Protein AF-I9NGK9-F1 (afdb_monomer_lite)

InterPro domains:
  IPR054276 Domain of unknown function DUF7007 [PF22653] (30-140)

Foldseek 3Di:
DVVVVVVVVVVVVQQVVVVVVQQWDWDDWQDQDPVGTFPTWTDLDPFWIWGDDPVFTFIAGDPVLLVLQDPLLGDPRRTATDPANNLSVCVSCVVSHGPVVVVVSLLSCCAPPVVSSCVVVVHHDDCVRYVVNVVVVLQVQQQPWDFQDWDQDPVDPPDIDTDTDRSNDDDDDD

Structure (mmCIF, N/CA/C/O backbone):
data_AF-I9NGK9-F1
#
_entry.id   AF-I9NGK9-F1
#
loop_
_atom_site.group_PDB
_atom_site.id
_atom_site.type_symbol
_atom_site.label_atom_id
_atom_site.label_alt_id
_atom_site.label_comp_id
_atom_site.label_asym_id
_atom_site.label_entity_id
_atom_site.label_seq_id
_atom_site.pdbx_PDB_ins_code
_atom_site.Cartn_x
_atom_site.Cartn_y
_atom_site.Cartn_z
_atom_site.occupancy
_atom_site.B_iso_or_equiv
_atom_site.auth_seq_id
_atom_site.auth_comp_id
_atom_site.auth_asym_id
_atom_site.auth_atom_id
_atom_site.pdbx_PDB_model_num
ATOM 1 N N . MET A 1 1 ? 3.950 21.072 -19.470 1.00 57.59 1 MET A N 1
ATOM 2 C CA . MET A 1 1 ? 4.282 21.305 -18.045 1.00 57.59 1 MET A CA 1
ATOM 3 C C . MET A 1 1 ? 3.122 21.949 -17.288 1.00 57.59 1 MET A C 1
ATOM 5 O O . MET A 1 1 ? 2.681 21.341 -16.330 1.00 57.59 1 MET A O 1
ATOM 9 N N . ALA A 1 2 ? 2.548 23.072 -17.748 1.00 61.00 2 ALA A N 1
ATOM 10 C CA . ALA A 1 2 ? 1.407 23.720 -17.073 1.0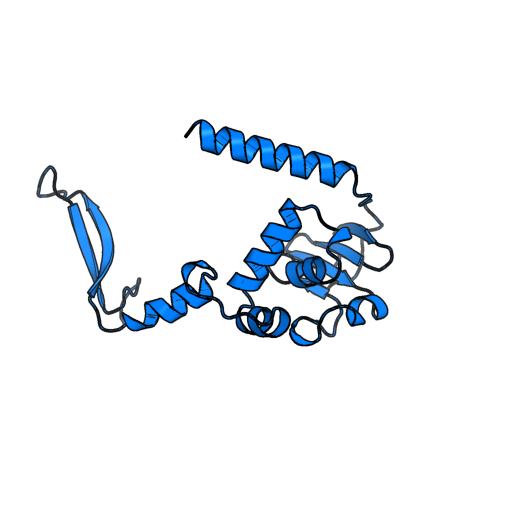0 61.00 2 ALA A CA 1
ATOM 11 C C . ALA A 1 2 ? 0.174 22.808 -16.862 1.00 61.00 2 ALA A C 1
ATOM 13 O O . ALA A 1 2 ? -0.353 22.756 -15.762 1.00 61.00 2 ALA A O 1
ATOM 14 N N . LYS A 1 3 ? -0.221 22.022 -17.876 1.00 62.47 3 LYS A N 1
ATOM 15 C CA . LYS A 1 3 ? -1.362 21.088 -17.786 1.00 62.47 3 LYS A CA 1
ATOM 16 C C . LYS A 1 3 ? -1.179 19.983 -16.729 1.00 62.47 3 LYS A C 1
ATOM 18 O O . LYS A 1 3 ? -2.096 19.693 -15.985 1.00 62.47 3 LYS A O 1
ATOM 23 N N . ILE A 1 4 ? 0.033 19.430 -16.616 1.00 64.06 4 ILE A N 1
ATOM 24 C CA . ILE A 1 4 ? 0.358 18.377 -15.632 1.00 64.06 4 ILE A CA 1
ATOM 25 C C . ILE A 1 4 ? 0.318 18.936 -14.202 1.00 64.06 4 ILE A C 1
ATOM 27 O O . ILE A 1 4 ? -0.142 18.265 -13.285 1.00 64.06 4 ILE A O 1
ATOM 31 N N . GLN A 1 5 ? 0.785 20.174 -14.009 1.00 63.22 5 GLN A N 1
ATOM 32 C CA . GLN A 1 5 ? 0.751 20.830 -12.703 1.00 63.22 5 GLN A CA 1
ATOM 33 C C . GLN A 1 5 ? -0.688 21.115 -12.240 1.00 63.22 5 GLN A C 1
ATOM 35 O O . GLN A 1 5 ? -0.984 20.973 -11.055 1.00 63.22 5 GLN A O 1
ATOM 40 N N . ASP A 1 6 ? -1.564 21.490 -13.174 1.00 73.38 6 ASP A N 1
ATOM 41 C CA . ASP A 1 6 ? -2.985 21.760 -12.927 1.00 73.38 6 ASP A CA 1
ATOM 42 C C . ASP A 1 6 ? -3.759 20.474 -12.572 1.00 73.38 6 ASP A C 1
ATOM 44 O O . ASP A 1 6 ? -4.554 20.451 -11.628 1.00 73.38 6 ASP A O 1
ATOM 48 N N . ASP A 1 7 ? -3.430 19.361 -13.238 1.00 81.38 7 ASP A N 1
ATOM 49 C CA . ASP A 1 7 ? -3.998 18.038 -12.953 1.00 81.38 7 ASP A CA 1
ATOM 50 C C . ASP A 1 7 ? -3.604 17.533 -11.546 1.00 81.38 7 ASP A C 1
ATOM 52 O O . ASP A 1 7 ? -4.458 17.065 -10.789 1.00 81.38 7 ASP A O 1
ATOM 56 N N . ILE A 1 8 ? -2.332 17.686 -11.144 1.00 85.25 8 ILE A N 1
ATOM 57 C CA . ILE A 1 8 ? -1.850 17.305 -9.799 1.00 85.25 8 ILE A CA 1
ATOM 58 C C . ILE A 1 8 ? -2.504 18.167 -8.715 1.00 85.25 8 ILE A C 1
ATOM 60 O O . ILE A 1 8 ? -2.912 17.656 -7.670 1.00 85.25 8 ILE A O 1
ATOM 64 N N . ALA A 1 9 ? -2.605 19.479 -8.943 1.00 88.25 9 ALA A N 1
ATOM 65 C CA . ALA A 1 9 ? -3.240 20.390 -7.996 1.00 88.25 9 ALA A CA 1
ATOM 66 C C . ALA A 1 9 ? -4.722 20.041 -7.794 1.00 88.25 9 ALA A C 1
ATOM 68 O O . ALA A 1 9 ? -5.198 20.007 -6.657 1.00 88.25 9 ALA A O 1
ATOM 69 N N . THR A 1 10 ? -5.423 19.710 -8.881 1.00 92.25 10 THR A N 1
ATOM 70 C CA . THR A 1 10 ? -6.826 19.282 -8.850 1.00 92.25 10 THR A CA 1
ATOM 71 C C . THR A 1 10 ? -6.997 17.965 -8.094 1.00 92.25 10 THR A C 1
ATOM 73 O O . THR A 1 10 ? -7.866 17.860 -7.227 1.00 92.25 10 THR A O 1
ATOM 76 N N . GLU A 1 11 ? -6.146 16.970 -8.355 1.00 91.50 11 GLU A N 1
ATOM 77 C CA . GLU A 1 11 ? -6.186 15.684 -7.653 1.00 91.50 11 GLU A CA 1
ATOM 78 C C . GLU A 1 11 ? -5.906 15.839 -6.153 1.00 91.50 11 GLU A C 1
ATOM 80 O O . GLU A 1 11 ? -6.623 15.266 -5.329 1.00 91.50 11 GLU A O 1
ATOM 85 N N . LYS A 1 12 ? -4.920 16.665 -5.786 1.00 93.19 12 LYS A N 1
ATOM 86 C CA . LYS A 1 12 ? -4.611 16.957 -4.383 1.00 93.19 12 LYS A CA 1
ATOM 87 C C . LYS A 1 12 ? -5.781 17.647 -3.683 1.00 93.19 12 LYS A C 1
ATOM 89 O O . LYS A 1 12 ? -6.133 17.257 -2.573 1.00 93.19 12 LYS A O 1
ATOM 94 N N . ALA A 1 13 ? -6.407 18.634 -4.322 1.00 94.56 13 ALA A N 1
ATOM 95 C CA . ALA A 1 13 ? -7.571 19.320 -3.766 1.00 94.56 13 ALA A CA 1
ATOM 96 C C . ALA A 1 13 ? -8.758 18.364 -3.557 1.00 94.56 13 ALA A C 1
ATOM 98 O O . ALA A 1 13 ? -9.398 18.413 -2.505 1.00 94.56 13 ALA A O 1
ATOM 99 N N . ALA A 1 14 ? -9.019 17.467 -4.513 1.00 94.88 14 ALA A N 1
ATOM 100 C CA . ALA A 1 14 ? -10.044 16.433 -4.379 1.00 94.88 14 ALA A CA 1
ATOM 101 C C . ALA A 1 14 ? -9.729 15.471 -3.222 1.00 94.88 14 ALA A C 1
ATOM 103 O O . ALA A 1 14 ? -10.588 15.224 -2.378 1.00 94.88 14 ALA A O 1
ATOM 104 N N . HIS A 1 15 ? -8.483 14.998 -3.124 1.00 95.50 15 HIS A N 1
ATOM 105 C CA . HIS A 1 15 ? -8.034 14.145 -2.024 1.00 95.50 15 HIS A CA 1
ATOM 106 C C . HIS A 1 15 ? -8.192 14.832 -0.659 1.00 95.50 15 HIS A C 1
ATOM 108 O O . HIS A 1 15 ? -8.746 14.241 0.265 1.00 95.50 15 HIS A O 1
ATOM 114 N N . GLU A 1 16 ? -7.782 16.096 -0.526 1.00 95.25 16 GLU A N 1
ATOM 115 C CA . GLU A 1 16 ? -7.963 16.861 0.711 1.00 95.25 16 GLU A CA 1
ATOM 116 C C . GLU A 1 16 ? -9.442 17.085 1.056 1.00 95.25 16 GLU A C 1
ATOM 118 O O . GLU A 1 16 ? -9.809 17.081 2.231 1.00 95.25 16 GLU A O 1
ATOM 123 N N . ALA A 1 17 ? -10.302 17.309 0.059 1.00 95.50 17 ALA A N 1
ATOM 124 C CA . ALA A 1 17 ? -11.738 17.448 0.274 1.00 95.50 17 ALA A CA 1
ATOM 125 C C . ALA A 1 17 ? -12.352 16.142 0.798 1.00 95.50 17 ALA A C 1
ATOM 127 O O . ALA A 1 17 ? -13.057 16.174 1.804 1.00 95.50 17 ALA A O 1
ATOM 128 N N . GLU A 1 18 ? -12.029 15.001 0.185 1.00 96.25 18 GLU A N 1
ATOM 129 C CA . GLU A 1 18 ? -12.477 13.682 0.642 1.00 96.25 18 GLU A CA 1
ATOM 130 C C . GLU A 1 18 ? -11.937 13.355 2.043 1.00 96.25 18 GLU A C 1
ATOM 132 O O . GLU A 1 18 ? -12.704 12.939 2.910 1.00 96.25 18 GLU A O 1
ATOM 137 N N . LEU A 1 19 ? -10.657 13.633 2.323 1.00 93.75 19 LEU A N 1
ATOM 138 C CA . LEU A 1 19 ? -10.062 13.439 3.651 1.00 93.75 19 LEU A CA 1
ATOM 139 C C . LEU A 1 19 ? -10.818 14.192 4.748 1.00 93.75 19 LEU A C 1
ATOM 141 O O . LEU A 1 19 ? -10.993 13.652 5.835 1.00 93.75 19 LEU A O 1
ATOM 145 N N . ARG A 1 20 ? -11.297 15.414 4.478 1.00 93.44 20 ARG A N 1
ATOM 146 C CA . ARG A 1 20 ? -12.093 16.192 5.447 1.00 93.44 20 ARG A CA 1
ATOM 147 C C . ARG A 1 20 ? -13.456 15.563 5.742 1.00 93.44 20 ARG A C 1
ATOM 149 O O . ARG A 1 20 ? -14.028 15.854 6.788 1.00 93.44 20 ARG A O 1
ATOM 156 N N . THR A 1 21 ? -13.981 14.727 4.845 1.00 94.12 21 THR A N 1
ATOM 157 C CA . THR A 1 21 ? -15.231 13.980 5.077 1.00 94.12 21 THR A CA 1
ATOM 158 C C . THR A 1 21 ? -15.016 12.692 5.869 1.00 94.12 21 THR A C 1
ATOM 160 O O . THR A 1 21 ? -15.959 12.175 6.464 1.00 94.12 21 THR A O 1
ATOM 163 N N . LEU A 1 22 ? -13.780 12.187 5.911 1.00 93.38 22 LEU A N 1
ATOM 164 C CA . LEU A 1 22 ? -13.421 10.985 6.650 1.00 93.38 22 LEU A CA 1
ATOM 165 C C . LEU A 1 22 ? -13.074 11.356 8.094 1.00 93.38 22 LEU A C 1
ATOM 167 O O . LEU A 1 22 ? -12.093 12.045 8.371 1.00 93.38 22 LEU A O 1
ATOM 171 N N . ASN A 1 23 ? -13.877 10.877 9.041 1.00 89.81 23 ASN A N 1
ATOM 172 C CA . ASN A 1 23 ? -13.615 11.094 10.458 1.00 89.81 23 ASN A CA 1
ATOM 173 C C . ASN A 1 23 ? -12.500 10.156 10.943 1.00 89.81 23 ASN A C 1
ATOM 175 O O . ASN A 1 23 ? -12.778 9.026 11.337 1.00 89.81 23 ASN A O 1
ATOM 179 N N . ARG A 1 24 ? -11.245 10.626 10.906 1.00 93.75 24 ARG A N 1
ATOM 180 C CA . ARG A 1 24 ? -10.062 9.867 11.350 1.00 93.75 24 ARG A CA 1
ATOM 181 C C . ARG A 1 24 ? -9.395 10.479 12.596 1.00 93.75 24 ARG A C 1
ATOM 183 O O . ARG A 1 24 ? -8.300 11.042 12.476 1.00 93.75 24 ARG A O 1
ATOM 190 N N . PRO A 1 25 ? -10.040 10.455 13.779 1.00 95.06 25 PRO A N 1
AT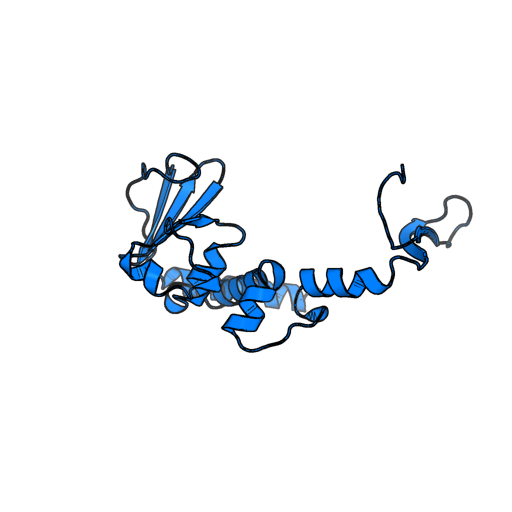OM 191 C CA . PRO A 1 25 ? -9.529 11.138 14.961 1.00 95.06 25 PRO A CA 1
ATOM 192 C C . PRO A 1 25 ? -8.254 10.477 15.493 1.00 95.06 25 PRO A C 1
ATOM 194 O O . PRO A 1 25 ? -8.093 9.254 15.447 1.00 95.06 25 PRO A O 1
ATOM 197 N N . THR A 1 26 ? -7.361 11.295 16.050 1.00 95.62 26 THR A N 1
ATOM 198 C CA . THR A 1 26 ? -6.255 10.794 16.870 1.00 95.62 26 THR A CA 1
ATOM 199 C C . THR A 1 26 ? -6.823 10.176 18.145 1.00 95.62 26 THR A C 1
ATOM 201 O O . THR A 1 26 ? -7.649 10.789 18.822 1.00 95.62 26 THR A O 1
ATOM 204 N N . ILE A 1 27 ? -6.364 8.976 18.479 1.00 94.25 27 ILE A N 1
ATOM 205 C CA . ILE A 1 27 ? -6.720 8.265 19.710 1.00 94.25 27 ILE A CA 1
ATOM 206 C C . ILE A 1 27 ? -5.491 8.131 20.611 1.00 94.25 27 ILE A C 1
ATOM 208 O O . ILE A 1 27 ? -4.394 8.553 20.242 1.00 94.25 27 ILE A O 1
ATOM 212 N N . ARG A 1 28 ? -5.679 7.564 21.809 1.00 86.50 28 ARG A N 1
ATOM 213 C CA . ARG A 1 28 ? -4.584 7.367 22.767 1.00 86.50 28 ARG A CA 1
ATOM 214 C C . ARG A 1 28 ? -3.432 6.580 22.134 1.00 86.50 28 ARG A C 1
ATOM 216 O O . ARG A 1 28 ? -3.641 5.612 21.400 1.00 86.50 28 ARG A O 1
ATOM 223 N N . ASP A 1 29 ? -2.228 7.040 22.422 1.00 75.25 29 ASP A N 1
ATOM 224 C CA . ASP A 1 29 ? -0.963 6.423 22.057 1.00 75.25 29 ASP A CA 1
ATOM 225 C C . ASP A 1 29 ? -0.628 5.246 22.992 1.00 75.25 29 ASP A C 1
ATOM 227 O O . ASP A 1 29 ? -1.387 4.904 23.903 1.00 75.25 29 ASP A O 1
ATOM 231 N N . GLY A 1 30 ? 0.493 4.573 22.728 1.00 83.12 30 GLY A N 1
ATOM 232 C CA . GLY A 1 30 ? 0.985 3.496 23.587 1.00 83.12 30 GLY A CA 1
ATOM 233 C C . GLY A 1 30 ? 0.448 2.099 23.268 1.00 83.12 30 GLY A C 1
ATOM 234 O O . GLY A 1 30 ? 0.567 1.202 24.100 1.00 83.12 30 GLY A O 1
ATOM 235 N N . ALA A 1 31 ? -0.105 1.873 22.074 1.00 89.81 31 ALA A N 1
ATOM 236 C CA . ALA A 1 31 ? -0.336 0.513 21.591 1.00 89.81 31 ALA A CA 1
ATOM 237 C C . ALA A 1 31 ? 1.008 -0.191 21.332 1.00 89.81 31 ALA A C 1
ATOM 239 O O . ALA A 1 31 ? 1.930 0.407 20.772 1.00 89.81 31 ALA A O 1
ATOM 240 N N . SER A 1 32 ? 1.117 -1.460 21.731 1.00 94.38 32 SER A N 1
ATOM 241 C CA . SER A 1 32 ? 2.252 -2.303 21.354 1.00 94.38 32 SER A CA 1
ATOM 242 C C . SER A 1 32 ? 2.041 -2.800 19.926 1.00 94.38 32 SER A C 1
ATOM 244 O O . SER A 1 32 ? 1.013 -3.406 19.630 1.00 94.38 32 SER A O 1
ATOM 246 N N . THR A 1 33 ? 2.991 -2.510 19.041 1.00 95.56 33 THR A N 1
ATOM 247 C CA . THR A 1 33 ? 2.952 -2.902 17.626 1.00 95.56 33 THR A CA 1
ATOM 248 C C . THR A 1 33 ? 4.216 -3.685 17.260 1.00 95.56 33 THR A C 1
ATOM 250 O O . THR A 1 33 ? 5.206 -3.613 17.999 1.00 95.56 33 THR A O 1
ATOM 253 N N . PRO A 1 34 ? 4.250 -4.385 16.109 1.00 95.94 34 PRO A N 1
ATOM 254 C CA . PRO A 1 34 ? 5.465 -5.038 15.614 1.00 95.94 34 PRO A CA 1
ATOM 255 C C . PRO A 1 34 ? 6.659 -4.088 15.435 1.00 95.94 34 PRO A C 1
ATOM 257 O O . PRO A 1 34 ? 7.804 -4.527 15.490 1.00 95.94 34 PRO A O 1
ATOM 260 N N . TRP A 1 35 ? 6.399 -2.788 15.269 1.00 96.06 35 TRP A N 1
ATOM 261 C CA . TRP A 1 35 ? 7.418 -1.749 15.088 1.00 96.06 35 TRP A CA 1
ATOM 262 C C . TRP A 1 35 ? 7.768 -1.003 16.384 1.00 96.06 35 TRP A C 1
ATOM 264 O O . TRP A 1 35 ? 8.467 0.008 16.361 1.00 96.06 35 TRP A O 1
ATOM 274 N N . GLY A 1 36 ? 7.285 -1.491 17.529 1.00 94.81 36 GLY A N 1
ATOM 275 C CA . GLY A 1 36 ? 7.476 -0.877 18.839 1.00 94.81 36 GLY A CA 1
ATOM 276 C C . GLY A 1 36 ? 6.230 -0.153 19.344 1.00 94.81 36 GLY A C 1
ATOM 277 O O . GLY A 1 36 ? 5.105 -0.414 18.917 1.00 94.81 36 GLY A O 1
ATOM 278 N N . MET A 1 37 ? 6.421 0.738 20.314 1.00 96.12 37 MET A N 1
ATOM 279 C CA . MET A 1 37 ? 5.314 1.466 20.935 1.00 96.12 37 MET A CA 1
ATOM 280 C C . MET A 1 37 ? 4.821 2.587 20.017 1.00 96.12 37 MET A C 1
ATOM 282 O O . MET A 1 37 ? 5.603 3.450 19.613 1.00 96.12 37 MET A O 1
ATOM 286 N N . ALA A 1 38 ? 3.522 2.589 19.715 1.00 96.06 38 ALA A N 1
ATOM 287 C CA . ALA A 1 38 ? 2.894 3.624 18.904 1.00 96.06 38 ALA A CA 1
ATOM 288 C C . ALA A 1 38 ? 2.987 4.990 19.596 1.00 96.06 38 ALA A C 1
ATOM 290 O O . ALA A 1 38 ? 2.586 5.137 20.752 1.00 96.06 38 ALA A O 1
ATOM 291 N N . GLN A 1 39 ? 3.479 5.986 18.864 1.00 95.50 39 GLN A N 1
ATOM 292 C CA . GLN A 1 39 ? 3.540 7.387 19.290 1.00 95.50 39 GLN A CA 1
ATOM 293 C C . GLN A 1 39 ? 2.302 8.157 18.837 1.00 95.50 39 GLN A C 1
ATOM 295 O O . GLN A 1 39 ? 1.864 9.095 19.494 1.00 95.50 39 GLN A O 1
ATOM 300 N N . VAL A 1 40 ? 1.742 7.762 17.694 1.00 95.44 40 VAL A N 1
ATOM 301 C CA . VAL A 1 40 ? 0.510 8.328 17.156 1.00 95.44 40 VAL A CA 1
ATOM 302 C C . VAL A 1 40 ? -0.388 7.188 16.720 1.00 95.44 40 VAL A C 1
ATOM 304 O O . VAL A 1 40 ? 0.038 6.298 15.987 1.00 95.44 40 VAL A O 1
ATOM 307 N N . SER A 1 41 ? -1.648 7.249 17.137 1.00 97.12 41 SER A N 1
ATOM 308 C CA . SER A 1 41 ? -2.686 6.330 16.686 1.00 97.12 41 SER A CA 1
ATOM 309 C C . SER A 1 41 ? -3.845 7.123 16.093 1.00 97.12 41 SER A C 1
ATOM 311 O O . SER A 1 41 ? -4.263 8.126 16.674 1.00 97.12 41 SER A O 1
ATOM 313 N N . ARG A 1 42 ? -4.386 6.694 14.950 1.00 96.38 42 ARG A N 1
ATOM 314 C CA . ARG A 1 42 ? -5.584 7.288 14.336 1.00 96.38 42 ARG A CA 1
ATOM 315 C C . ARG A 1 42 ? -6.620 6.221 14.049 1.00 96.38 42 ARG A C 1
ATOM 317 O O . ARG A 1 42 ? -6.306 5.200 13.446 1.00 96.38 42 ARG A O 1
ATOM 324 N N . GLN A 1 43 ? -7.858 6.474 14.439 1.00 96.31 43 GLN A N 1
ATOM 325 C CA . GLN A 1 43 ? -8.953 5.550 14.184 1.00 96.31 43 GLN A CA 1
ATOM 326 C C . GLN A 1 43 ? -9.487 5.756 12.765 1.00 96.31 43 GLN A C 1
ATOM 328 O O . GLN A 1 43 ? -9.836 6.873 12.410 1.00 96.31 43 GLN A O 1
ATOM 333 N N . PHE A 1 44 ? -9.532 4.705 11.947 1.00 96.00 44 PHE A N 1
ATOM 334 C CA . PHE A 1 44 ? -10.161 4.733 10.617 1.00 96.00 44 PHE A CA 1
ATOM 335 C C . PHE A 1 44 ? -11.599 4.212 10.688 1.00 96.00 44 PHE A C 1
ATOM 337 O O . PHE A 1 44 ? -12.483 4.745 10.024 1.00 96.00 44 PHE A O 1
ATOM 344 N N . ALA A 1 45 ? -11.820 3.194 11.517 1.00 94.69 45 ALA A N 1
ATOM 345 C CA . ALA A 1 45 ? -13.117 2.653 11.903 1.00 94.69 45 ALA A CA 1
ATOM 346 C C . ALA A 1 45 ? -12.991 2.007 13.291 1.00 94.69 45 ALA A C 1
ATOM 348 O O . ALA A 1 45 ? -11.886 1.901 13.824 1.00 94.69 45 ALA A O 1
ATOM 349 N N . ASP A 1 46 ? -14.092 1.528 13.869 1.00 92.81 46 ASP A N 1
ATOM 350 C CA . ASP A 1 46 ? -14.068 0.817 15.159 1.00 92.81 46 ASP A CA 1
ATOM 351 C C . ASP A 1 46 ? -13.088 -0.365 15.167 1.00 92.81 46 ASP A C 1
ATOM 353 O O . ASP A 1 46 ? -12.416 -0.603 16.166 1.00 92.81 46 ASP A O 1
ATOM 357 N N . CYS A 1 47 ? -12.942 -1.034 14.024 1.00 94.62 47 CYS A N 1
ATOM 358 C CA . CYS A 1 47 ? -12.093 -2.204 13.847 1.00 94.62 47 CYS A CA 1
ATOM 359 C C . CYS A 1 47 ? -10.769 -1.941 13.109 1.00 94.62 47 CYS A C 1
ATOM 361 O O . CYS A 1 47 ? -10.026 -2.890 12.864 1.00 94.62 47 CYS A O 1
ATOM 363 N N . VAL A 1 48 ? -10.476 -0.690 12.719 1.00 97.12 48 VAL A N 1
ATOM 364 C CA . VAL A 1 48 ? -9.293 -0.335 11.912 1.00 97.12 48 VAL A CA 1
ATOM 365 C C . VAL A 1 48 ? -8.571 0.860 12.522 1.00 97.12 48 VAL A C 1
ATOM 367 O O . VAL A 1 48 ? -9.121 1.964 12.582 1.00 97.12 48 VAL A O 1
ATOM 370 N N . VAL A 1 49 ? -7.315 0.668 12.921 1.00 97.50 49 VAL A N 1
ATOM 371 C CA . VAL A 1 49 ? -6.494 1.708 13.555 1.00 97.50 49 VAL A CA 1
ATOM 372 C C . VAL A 1 49 ? -5.150 1.825 12.851 1.00 97.50 49 VAL A C 1
ATOM 374 O O . VAL A 1 49 ? -4.459 0.836 12.654 1.00 97.50 49 VAL A O 1
ATOM 377 N N . LEU A 1 50 ? -4.755 3.043 12.497 1.00 97.25 50 LEU A N 1
ATOM 378 C CA . LEU A 1 50 ? -3.394 3.353 12.072 1.00 97.25 50 LEU A CA 1
ATOM 379 C C . LEU A 1 50 ? -2.534 3.584 13.309 1.00 97.25 50 LEU A C 1
ATOM 381 O O . LEU A 1 50 ? -2.886 4.418 14.142 1.00 97.25 50 LEU A O 1
ATOM 385 N N . HIS A 1 51 ? -1.391 2.920 13.380 1.00 97.25 51 HIS A N 1
ATOM 386 C CA . HIS A 1 51 ? -0.351 3.166 14.365 1.00 97.25 51 HIS A CA 1
ATOM 387 C C . HIS A 1 51 ? 0.913 3.655 13.670 1.00 97.25 51 HIS A C 1
ATOM 389 O O . HIS A 1 51 ? 1.320 3.109 12.651 1.00 97.25 51 HIS A O 1
ATOM 395 N N . SER A 1 52 ? 1.549 4.667 14.242 1.00 95.81 52 SER A N 1
ATOM 396 C CA . SER A 1 52 ? 2.812 5.214 13.762 1.00 95.81 52 SER A CA 1
ATOM 397 C C . SER A 1 52 ? 3.794 5.336 14.924 1.00 95.81 52 SER A C 1
ATOM 399 O O . SER A 1 52 ? 3.446 5.760 16.033 1.00 95.81 52 SER A O 1
ATOM 401 N N . THR A 1 53 ? 5.021 4.905 14.667 1.00 95.25 53 THR A N 1
ATOM 402 C CA . THR A 1 53 ? 6.200 4.999 15.528 1.00 95.25 53 THR A CA 1
ATOM 403 C C . THR A 1 53 ? 7.240 5.897 14.853 1.00 95.25 53 THR A C 1
ATOM 405 O O . THR A 1 53 ? 7.087 6.279 13.695 1.00 95.25 53 THR A O 1
ATOM 408 N N . ALA A 1 54 ? 8.341 6.194 15.546 1.00 91.69 54 ALA A N 1
ATOM 409 C CA . ALA A 1 54 ? 9.403 7.033 14.991 1.00 91.69 54 ALA A CA 1
ATOM 410 C C . ALA A 1 54 ? 10.108 6.405 13.776 1.00 91.69 54 ALA A C 1
ATOM 412 O O . ALA A 1 54 ? 10.703 7.129 12.983 1.00 91.69 54 ALA A O 1
ATOM 413 N N . SER A 1 55 ? 10.086 5.073 13.663 1.00 89.12 55 SER A N 1
ATOM 414 C CA . SER A 1 55 ? 10.770 4.351 12.587 1.00 89.12 55 SER A CA 1
ATOM 415 C C . SER A 1 55 ? 9.830 3.865 11.493 1.00 89.12 55 SER A C 1
ATOM 417 O O . SER A 1 55 ? 10.301 3.631 10.386 1.00 89.12 55 SER A O 1
ATOM 419 N N . HIS A 1 56 ? 8.571 3.595 11.834 1.00 94.38 56 HIS A N 1
ATOM 420 C CA . HIS A 1 56 ? 7.645 2.867 10.974 1.00 94.38 56 HIS A CA 1
ATOM 421 C C . HIS A 1 56 ? 6.205 2.966 11.494 1.00 94.38 56 HIS A C 1
ATOM 423 O O . HIS A 1 56 ? 5.973 3.291 12.660 1.00 94.38 56 HIS A O 1
ATOM 429 N N . GLY A 1 57 ? 5.229 2.584 10.695 1.00 95.88 57 GLY A N 1
ATOM 430 C CA . GLY A 1 57 ? 3.854 2.372 11.111 1.00 95.88 57 GLY A CA 1
ATOM 431 C C . GLY A 1 57 ? 3.129 1.310 10.304 1.00 95.88 57 GLY A C 1
ATOM 432 O O . GLY A 1 57 ? 3.714 0.532 9.549 1.00 95.88 57 GLY A O 1
ATOM 433 N N . GLY A 1 58 ? 1.820 1.293 10.487 1.00 97.44 58 GLY A N 1
ATOM 434 C CA . GLY A 1 58 ? 0.928 0.431 9.747 1.00 97.44 58 GLY A CA 1
ATOM 435 C C . GLY A 1 58 ? -0.484 0.484 10.293 1.00 97.44 58 GLY A C 1
ATOM 436 O O . GLY A 1 58 ? -0.786 1.146 11.288 1.00 97.44 58 GLY A O 1
ATOM 437 N N . LEU A 1 59 ? -1.368 -0.229 9.623 1.00 97.94 59 LEU A N 1
ATOM 438 C CA . LEU A 1 59 ? -2.752 -0.389 10.026 1.00 97.94 59 LEU A CA 1
ATOM 439 C C . LEU A 1 59 ? -2.919 -1.712 10.773 1.00 97.94 59 LEU A C 1
ATOM 441 O O . LEU A 1 59 ? -2.336 -2.731 10.412 1.00 97.94 59 LEU A O 1
ATOM 445 N N . HIS A 1 60 ? -3.746 -1.691 11.803 1.00 97.88 60 HIS A N 1
ATOM 446 C CA . HIS A 1 60 ? -4.116 -2.848 12.595 1.00 97.88 60 HIS A CA 1
ATOM 447 C C . HIS A 1 60 ? -5.620 -3.088 12.483 1.00 97.88 60 HIS A C 1
ATOM 449 O O . HIS A 1 60 ? -6.417 -2.153 12.625 1.00 97.88 60 HIS A O 1
ATOM 455 N N . LEU A 1 61 ? -5.985 -4.342 12.227 1.00 98.12 61 LEU A N 1
ATOM 456 C CA . LEU A 1 61 ? -7.357 -4.831 12.231 1.00 98.12 61 LEU A CA 1
ATOM 457 C C . LEU A 1 61 ? -7.622 -5.637 13.498 1.00 98.12 61 LEU A C 1
ATOM 459 O O . LEU A 1 61 ? -6.786 -6.442 13.902 1.00 98.12 61 LEU A O 1
ATOM 463 N N . ASP A 1 62 ? -8.816 -5.494 14.070 1.00 96.31 62 ASP A N 1
ATOM 464 C CA . ASP A 1 62 ? -9.291 -6.504 15.016 1.00 96.31 62 ASP A CA 1
ATOM 465 C C . ASP A 1 62 ? -9.491 -7.870 14.330 1.00 96.31 62 ASP A C 1
ATOM 467 O O . ASP A 1 62 ? -9.526 -7.986 13.100 1.00 96.31 62 ASP A O 1
ATOM 471 N N . GLU A 1 63 ? -9.613 -8.926 15.135 1.00 95.88 63 GLU A N 1
ATOM 472 C CA . GLU A 1 63 ? -9.689 -10.303 14.639 1.00 95.88 63 GLU A CA 1
ATOM 473 C C . GLU A 1 63 ? -10.846 -10.506 13.649 1.00 95.88 63 GLU A C 1
ATOM 475 O O . GLU A 1 63 ? -10.660 -11.115 12.594 1.00 95.88 63 GLU A O 1
ATOM 480 N N . ASN A 1 64 ? -12.018 -9.930 13.933 1.00 96.69 64 ASN A N 1
ATOM 481 C CA . ASN A 1 64 ? -13.201 -10.068 13.087 1.00 96.69 64 ASN A CA 1
ATOM 482 C C . ASN A 1 64 ? -13.017 -9.348 11.748 1.00 96.69 64 ASN A C 1
ATOM 484 O O . ASN A 1 64 ? -13.263 -9.935 10.694 1.00 96.69 64 ASN A O 1
ATOM 488 N N . ALA A 1 65 ? -12.549 -8.102 11.755 1.00 97.44 65 ALA A N 1
ATOM 489 C CA . ALA A 1 65 ? -12.273 -7.344 10.542 1.00 97.44 65 ALA A CA 1
ATOM 490 C C . ALA A 1 65 ? -11.168 -7.994 9.706 1.00 97.44 65 ALA A C 1
ATOM 492 O O . ALA A 1 65 ? -11.266 -8.023 8.477 1.00 97.44 65 ALA A O 1
ATOM 493 N N . ASN A 1 66 ? -10.166 -8.597 10.345 1.00 98.19 66 ASN A N 1
ATOM 494 C CA . ASN A 1 66 ? -9.107 -9.313 9.647 1.00 98.19 66 ASN A CA 1
ATOM 495 C C . ASN A 1 66 ? -9.648 -10.497 8.822 1.00 98.19 66 ASN A C 1
ATOM 497 O O . ASN A 1 66 ? -9.113 -10.808 7.756 1.00 98.19 66 ASN A O 1
ATOM 501 N N . THR A 1 67 ? -10.765 -11.114 9.235 1.00 97.38 67 THR A N 1
ATOM 502 C CA . THR A 1 67 ? -11.423 -12.172 8.443 1.00 97.38 67 THR A CA 1
ATOM 503 C C . THR A 1 67 ? -12.058 -11.681 7.139 1.00 97.38 67 THR A C 1
ATOM 505 O O . THR A 1 67 ? -12.266 -12.487 6.231 1.00 97.38 67 THR A O 1
ATOM 508 N N . THR A 1 68 ? -12.310 -10.378 6.998 1.00 97.56 68 THR A N 1
ATOM 509 C CA . THR A 1 68 ? -12.814 -9.772 5.754 1.00 97.56 68 THR A CA 1
ATOM 510 C C . THR A 1 68 ? -11.716 -9.654 4.698 1.00 97.56 68 THR A C 1
ATOM 512 O O . THR A 1 68 ? -11.995 -9.672 3.499 1.00 97.56 68 THR A O 1
ATOM 515 N N . VAL A 1 69 ? -10.447 -9.569 5.113 1.00 98.12 69 VAL A N 1
ATOM 516 C CA . VAL A 1 69 ? -9.317 -9.528 4.180 1.00 98.12 69 VAL A CA 1
ATOM 517 C C . VAL A 1 69 ? -9.206 -10.877 3.472 1.00 98.12 69 VAL A C 1
ATOM 519 O O . VAL A 1 69 ? -9.231 -11.933 4.113 1.00 98.12 69 VAL A O 1
ATOM 522 N N . HIS A 1 70 ? -9.082 -10.847 2.141 1.00 97.94 70 HIS A N 1
ATOM 523 C CA . HIS A 1 70 ? -8.924 -12.050 1.325 1.00 97.94 70 HIS A CA 1
ATOM 524 C C . HIS A 1 70 ? -7.743 -12.890 1.828 1.00 97.94 70 HIS A C 1
ATOM 526 O O . HIS A 1 70 ? -6.702 -12.347 2.190 1.00 97.94 70 HIS A O 1
ATOM 532 N N . THR A 1 71 ? -7.871 -14.216 1.824 1.00 97.50 71 THR A N 1
ATOM 533 C CA . THR A 1 71 ? -6.874 -15.128 2.417 1.00 97.50 71 THR A CA 1
ATOM 534 C C . THR A 1 71 ? -5.467 -14.946 1.845 1.00 97.50 71 THR A C 1
ATOM 536 O O . THR A 1 71 ? -4.504 -14.979 2.595 1.00 97.50 71 THR A O 1
ATOM 539 N N . LEU A 1 72 ? -5.346 -14.666 0.542 1.00 97.50 72 LEU A N 1
ATOM 540 C CA . LEU A 1 72 ? -4.063 -14.361 -0.119 1.00 97.50 72 LEU A CA 1
ATOM 541 C C . LEU A 1 72 ? -3.404 -13.038 0.317 1.00 97.50 72 LEU A C 1
ATOM 543 O O . LEU A 1 72 ? -2.240 -12.812 0.001 1.00 97.50 72 LEU A O 1
ATOM 547 N N . TYR A 1 73 ? -4.134 -12.164 1.006 1.00 97.38 73 TYR A N 1
ATOM 548 C CA . TYR A 1 73 ? -3.626 -10.898 1.534 1.00 97.38 73 TYR A CA 1
ATO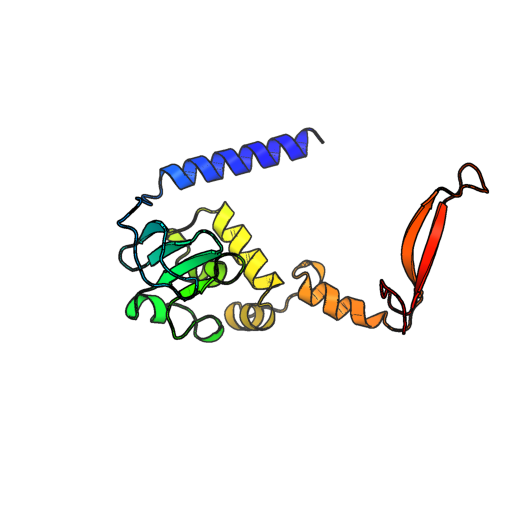M 549 C C . TYR A 1 73 ? -3.542 -10.870 3.058 1.00 97.38 73 TYR A C 1
ATOM 551 O O . TYR A 1 73 ? -2.890 -9.985 3.601 1.00 97.38 73 TYR A O 1
ATOM 559 N N . ARG A 1 74 ? -4.216 -11.788 3.749 1.00 98.19 74 ARG A N 1
ATOM 560 C CA . ARG A 1 74 ? -4.440 -11.695 5.188 1.00 98.19 74 ARG A CA 1
ATOM 561 C C . ARG A 1 74 ? -3.161 -11.958 5.981 1.00 98.19 74 ARG A C 1
ATOM 563 O O . ARG A 1 74 ? -2.567 -13.023 5.850 1.00 98.19 74 ARG A O 1
ATOM 570 N N . ASN A 1 75 ? -2.814 -11.029 6.866 1.00 97.75 75 ASN A N 1
ATOM 571 C CA . ASN A 1 75 ? -1.750 -11.212 7.848 1.00 97.75 75 ASN A CA 1
ATOM 572 C C . ASN A 1 75 ? -2.333 -11.819 9.131 1.00 97.75 75 ASN A C 1
ATOM 574 O O . ASN A 1 75 ? -3.342 -11.337 9.648 1.00 97.75 75 ASN A O 1
ATOM 578 N N . GLU A 1 76 ? -1.710 -12.869 9.665 1.00 96.50 76 GLU A N 1
ATOM 579 C CA . GLU A 1 76 ? -2.230 -13.602 10.833 1.00 96.50 76 GLU A CA 1
ATOM 580 C C . GLU A 1 76 ? -2.303 -12.738 12.099 1.00 96.50 76 GLU A C 1
ATOM 582 O O . GLU A 1 76 ? -3.235 -12.864 12.885 1.00 96.50 76 GLU A O 1
ATOM 587 N N . ASN A 1 77 ? -1.350 -11.821 12.268 1.00 95.38 77 ASN A N 1
ATOM 588 C CA . ASN A 1 77 ? -1.255 -10.941 13.433 1.00 95.38 77 ASN A CA 1
ATOM 589 C C . ASN A 1 77 ? -2.150 -9.688 13.349 1.00 95.38 77 ASN A C 1
ATOM 591 O O . ASN A 1 77 ? -2.115 -8.874 14.266 1.00 95.38 77 ASN A O 1
ATOM 595 N N . GLY A 1 78 ? -2.895 -9.498 12.253 1.00 97.44 78 GLY A N 1
ATOM 596 C CA . GLY A 1 78 ? -3.762 -8.333 12.042 1.00 97.44 78 GLY A CA 1
ATOM 597 C C . GLY A 1 78 ? -3.035 -7.009 11.772 1.00 97.44 78 GLY A C 1
ATOM 598 O O . GLY A 1 78 ? -3.707 -6.005 11.545 1.00 97.44 78 GLY A O 1
ATOM 599 N N . PHE A 1 79 ? -1.698 -6.982 11.758 1.00 98.06 79 PHE A N 1
ATOM 600 C CA . PHE A 1 79 ? -0.895 -5.798 11.441 1.00 98.06 79 PHE A CA 1
ATOM 601 C C . PHE A 1 79 ? -0.464 -5.803 9.976 1.00 98.06 79 PHE A C 1
ATOM 603 O O . PHE A 1 79 ? 0.012 -6.812 9.459 1.00 98.06 79 PHE A O 1
ATOM 610 N N . TYR A 1 80 ? -0.599 -4.647 9.335 1.00 98.44 80 TYR A N 1
ATOM 611 C CA . TYR A 1 80 ? -0.289 -4.408 7.934 1.00 98.44 80 TYR A CA 1
ATOM 612 C C . TYR A 1 80 ? 0.613 -3.178 7.839 1.00 98.44 80 TYR A C 1
ATOM 614 O O . TYR A 1 80 ? 0.192 -2.064 8.147 1.00 98.44 80 TYR A O 1
ATOM 622 N N . GLU A 1 81 ? 1.855 -3.411 7.445 1.00 97.75 81 GLU A N 1
ATOM 623 C CA . GLU A 1 81 ? 2.917 -2.435 7.185 1.00 97.75 81 GLU A CA 1
ATOM 624 C C . GLU A 1 81 ? 2.494 -1.256 6.263 1.00 97.75 81 GLU A C 1
ATOM 626 O O . GLU A 1 81 ? 1.650 -1.404 5.374 1.00 97.75 81 GLU A O 1
ATOM 631 N N . GLU A 1 82 ? 3.023 -0.052 6.524 1.00 96.31 82 GLU A N 1
ATOM 632 C CA . GLU A 1 82 ? 2.552 1.215 5.927 1.00 96.31 82 GLU A CA 1
ATOM 633 C C . GLU A 1 82 ? 3.000 1.526 4.493 1.00 96.31 82 GLU A C 1
ATOM 635 O O . GLU A 1 82 ? 2.320 2.306 3.829 1.00 96.31 82 GLU A O 1
ATOM 640 N N . ASP A 1 83 ? 4.088 0.950 3.990 1.00 96.06 83 ASP A N 1
ATOM 641 C CA . ASP A 1 83 ? 4.580 1.195 2.633 1.00 96.06 83 ASP A CA 1
ATOM 642 C C . ASP A 1 83 ? 3.774 0.378 1.619 1.00 96.06 83 ASP A C 1
ATOM 644 O O . ASP A 1 83 ? 3.332 0.887 0.582 1.00 96.06 83 ASP A O 1
ATOM 648 N N . CYS A 1 84 ? 3.543 -0.900 1.926 1.00 97.31 84 CYS A N 1
ATOM 649 C CA . CYS A 1 84 ? 3.011 -1.869 0.975 1.00 97.31 84 CYS A CA 1
ATOM 650 C C . CYS A 1 84 ? 1.721 -2.538 1.449 1.00 97.31 84 CYS A C 1
ATOM 652 O O . CYS A 1 84 ? 0.788 -2.729 0.666 1.00 97.31 84 CYS A O 1
ATOM 654 N N . GLU A 1 85 ? 1.658 -2.969 2.705 1.00 98.12 85 GLU A N 1
ATOM 655 C CA . GLU A 1 85 ? 0.589 -3.864 3.161 1.00 98.12 85 GLU A CA 1
ATOM 656 C C . GLU A 1 85 ? -0.723 -3.156 3.489 1.00 98.12 85 GLU A C 1
ATOM 658 O O . GLU A 1 85 ? -1.784 -3.768 3.357 1.00 98.12 85 GLU A O 1
ATOM 663 N N . TRP A 1 86 ? -0.695 -1.869 3.833 1.00 98.31 86 TRP A N 1
ATOM 664 C CA . TRP A 1 86 ? -1.894 -1.044 4.015 1.00 98.31 86 TRP A CA 1
ATOM 665 C C . TRP A 1 86 ? -2.842 -1.117 2.804 1.00 98.31 86 TRP A C 1
ATOM 667 O O . TRP A 1 86 ? -4.065 -1.036 2.953 1.00 98.31 86 TRP A O 1
ATOM 677 N N . ALA A 1 87 ? -2.293 -1.337 1.605 1.00 98.56 87 ALA A N 1
ATOM 678 C CA . ALA A 1 87 ? -3.048 -1.477 0.371 1.00 98.56 87 ALA A CA 1
ATOM 679 C C . ALA A 1 87 ? -4.003 -2.687 0.399 1.00 98.56 87 ALA A C 1
ATOM 681 O O . ALA A 1 87 ? -5.091 -2.637 -0.177 1.00 98.56 87 ALA A O 1
ATOM 682 N N . LYS A 1 88 ? -3.649 -3.750 1.135 1.00 98.50 88 LYS A N 1
ATOM 683 C CA . LYS A 1 88 ? -4.506 -4.924 1.373 1.00 98.50 88 LYS A CA 1
ATOM 684 C C . LYS A 1 88 ? -5.765 -4.535 2.159 1.00 98.50 88 LYS A C 1
ATOM 686 O O . LYS A 1 88 ? -6.863 -4.994 1.840 1.00 98.50 88 LYS A O 1
ATOM 691 N N . ILE A 1 89 ? -5.625 -3.642 3.142 1.00 98.31 89 ILE A N 1
ATOM 692 C CA . ILE A 1 89 ? -6.755 -3.098 3.909 1.00 98.31 89 ILE A CA 1
ATOM 693 C C . ILE A 1 89 ? -7.579 -2.151 3.045 1.00 98.31 89 ILE A C 1
ATOM 695 O O . ILE A 1 89 ? -8.801 -2.256 3.046 1.00 98.31 89 ILE A O 1
ATOM 699 N N . ALA A 1 90 ? -6.945 -1.274 2.264 1.00 98.25 90 ALA A N 1
ATOM 700 C CA . ALA A 1 90 ? -7.663 -0.388 1.348 1.00 98.25 90 ALA A CA 1
ATOM 701 C C . ALA A 1 90 ? -8.476 -1.155 0.293 1.00 98.25 90 ALA A C 1
ATOM 703 O O . ALA A 1 90 ? -9.559 -0.714 -0.091 1.00 98.25 90 ALA A O 1
ATOM 704 N N . HIS A 1 91 ? -8.006 -2.332 -0.125 1.00 98.06 91 HIS A N 1
ATOM 705 C CA . HIS A 1 91 ? -8.770 -3.245 -0.969 1.00 98.06 91 HIS A CA 1
ATOM 706 C C . HIS A 1 91 ? -9.975 -3.862 -0.235 1.00 98.06 91 HIS A C 1
ATOM 708 O O . HIS A 1 91 ? -11.065 -3.928 -0.799 1.00 98.06 91 HIS A O 1
ATOM 714 N N . ALA A 1 92 ? -9.808 -4.311 1.013 1.00 97.88 92 ALA A N 1
ATOM 715 C CA . ALA A 1 92 ? -10.885 -4.938 1.789 1.00 97.88 92 ALA A CA 1
ATOM 716 C C . ALA A 1 92 ? -11.938 -3.935 2.304 1.00 97.88 92 ALA A C 1
ATOM 718 O O . ALA A 1 92 ? -13.123 -4.256 2.377 1.00 97.88 92 ALA A O 1
ATOM 719 N N . PHE A 1 93 ? -11.523 -2.708 2.623 1.00 97.69 93 PHE A N 1
ATOM 720 C CA . PHE A 1 93 ? -12.356 -1.662 3.219 1.00 97.69 93 PHE A CA 1
ATOM 721 C C . PHE A 1 93 ? -12.277 -0.354 2.415 1.00 97.69 93 PHE A C 1
ATOM 723 O O . PHE A 1 93 ? -11.894 0.686 2.955 1.00 97.69 93 PHE A O 1
ATOM 730 N N . PRO A 1 94 ? -12.667 -0.350 1.127 1.00 96.94 94 PRO A N 1
ATOM 731 C CA . PRO A 1 94 ? -12.426 0.785 0.235 1.00 96.94 94 PRO A CA 1
ATOM 732 C C . PRO A 1 94 ? -13.109 2.080 0.686 1.00 96.94 94 PRO A C 1
ATOM 734 O O . PRO A 1 94 ? -12.629 3.162 0.376 1.00 96.94 94 PRO A O 1
ATOM 737 N N . HIS A 1 95 ? -14.207 1.989 1.437 1.00 96.00 95 HIS A N 1
ATOM 738 C CA . HIS A 1 95 ? -14.955 3.142 1.944 1.00 96.00 95 HIS A CA 1
ATOM 739 C C . HIS A 1 95 ? -14.225 3.919 3.052 1.00 96.00 95 HIS A C 1
ATOM 741 O O . HIS A 1 95 ? -14.604 5.049 3.345 1.00 96.00 95 HIS A O 1
ATOM 747 N N . LEU A 1 96 ? -13.184 3.341 3.662 1.00 96.75 96 LEU A N 1
ATOM 748 C CA . LEU A 1 96 ? -12.353 4.031 4.654 1.00 96.75 96 LEU A CA 1
ATOM 749 C C . LEU A 1 96 ? -11.295 4.928 4.008 1.00 96.75 96 LEU A C 1
ATOM 751 O O . LEU A 1 96 ? -10.610 5.661 4.720 1.00 96.75 96 LEU A O 1
ATOM 755 N N . PHE A 1 97 ? -11.153 4.871 2.682 1.00 97.25 97 PHE A N 1
ATOM 756 C CA . PHE A 1 97 ? -10.097 5.522 1.918 1.00 97.25 97 PHE A CA 1
ATOM 757 C C . PHE A 1 97 ? -10.670 6.441 0.844 1.00 97.25 97 PHE A C 1
ATOM 759 O O . PHE A 1 97 ? -11.720 6.190 0.253 1.00 97.25 97 PHE A O 1
ATOM 766 N N . THR A 1 98 ? -9.934 7.509 0.567 1.00 97.38 98 THR A N 1
ATOM 767 C CA . THR A 1 98 ? -10.197 8.410 -0.555 1.00 97.38 98 THR A CA 1
ATOM 768 C C . THR A 1 98 ? -9.978 7.697 -1.891 1.00 97.38 98 THR A C 1
ATOM 770 O O . THR A 1 98 ? -9.252 6.705 -1.988 1.00 97.38 98 THR A O 1
ATOM 773 N N . ASN A 1 99 ? -10.547 8.224 -2.968 1.00 96.56 99 ASN A N 1
ATOM 774 C CA . ASN A 1 99 ? -10.344 7.714 -4.323 1.00 96.56 99 ASN A CA 1
ATOM 775 C C . ASN A 1 99 ? -8.874 7.762 -4.751 1.00 96.56 99 ASN A C 1
ATOM 777 O O . ASN A 1 99 ? -8.411 6.890 -5.488 1.00 96.56 99 ASN A O 1
ATOM 781 N N . TYR A 1 100 ? -8.131 8.766 -4.282 1.00 96.62 100 TYR A N 1
ATOM 782 C CA . TYR A 1 100 ? -6.690 8.844 -4.494 1.00 96.62 100 TYR A CA 1
ATOM 783 C C . TYR A 1 100 ? -5.954 7.697 -3.784 1.00 96.62 100 TYR A C 1
ATOM 785 O O . TYR A 1 100 ? -5.240 6.937 -4.436 1.00 96.62 100 TYR A O 1
ATOM 793 N N . GLU A 1 101 ? -6.195 7.505 -2.482 1.00 97.69 101 GLU A N 1
ATOM 794 C CA . GLU A 1 101 ? -5.598 6.409 -1.703 1.00 97.69 101 GLU A CA 1
ATOM 795 C C . GLU A 1 101 ? -5.953 5.038 -2.299 1.00 97.69 101 GLU A C 1
ATOM 797 O O . GLU A 1 101 ? -5.091 4.175 -2.412 1.00 97.69 101 GLU A O 1
ATOM 802 N N . ARG A 1 102 ? -7.190 4.836 -2.771 1.00 98.19 102 ARG A N 1
ATOM 803 C CA . ARG A 1 102 ? -7.609 3.584 -3.426 1.00 98.19 102 ARG A CA 1
ATOM 804 C C . ARG A 1 102 ? -6.848 3.307 -4.724 1.00 98.19 102 ARG A C 1
ATOM 806 O O . ARG A 1 102 ? -6.495 2.161 -4.985 1.00 98.19 102 ARG A O 1
ATOM 813 N N . ARG A 1 103 ? -6.584 4.335 -5.538 1.00 97.19 103 ARG A N 1
ATOM 814 C CA . ARG A 1 103 ? -5.771 4.199 -6.761 1.00 97.19 103 ARG A CA 1
ATOM 815 C C . ARG A 1 103 ? -4.314 3.887 -6.437 1.00 97.19 103 ARG A C 1
ATOM 817 O O . ARG A 1 103 ? -3.698 3.090 -7.142 1.00 97.19 103 ARG A O 1
ATOM 824 N N . LEU A 1 104 ? -3.778 4.495 -5.378 1.00 97.38 104 LEU A N 1
ATOM 825 C CA . LEU A 1 104 ? -2.437 4.184 -4.897 1.00 97.38 104 LEU A CA 1
ATOM 826 C C . LEU A 1 104 ? -2.365 2.740 -4.392 1.00 97.38 104 LEU A C 1
ATOM 828 O O . LEU A 1 104 ? -1.488 2.008 -4.825 1.00 97.38 104 LEU A O 1
ATOM 832 N N . ALA A 1 105 ? -3.332 2.307 -3.583 1.00 98.31 105 ALA A N 1
ATOM 833 C CA . ALA A 1 105 ? -3.415 0.939 -3.088 1.00 98.31 105 ALA A CA 1
ATOM 834 C C . ALA A 1 105 ? -3.488 -0.093 -4.225 1.00 98.31 105 ALA A C 1
ATOM 836 O O . ALA A 1 105 ? -2.762 -1.082 -4.199 1.00 98.31 105 ALA A O 1
ATOM 837 N N . ASP A 1 106 ? -4.310 0.143 -5.251 1.00 98.12 106 ASP A N 1
ATOM 838 C CA . ASP A 1 106 ? -4.371 -0.733 -6.428 1.00 98.12 106 ASP A CA 1
ATOM 839 C C . ASP A 1 106 ? -3.006 -0.860 -7.123 1.00 98.12 106 ASP A C 1
ATOM 841 O O . ASP A 1 106 ? -2.560 -1.971 -7.414 1.00 98.12 106 ASP A O 1
ATOM 845 N N . ARG A 1 107 ? -2.314 0.266 -7.343 1.00 97.44 107 ARG A N 1
ATOM 846 C CA . ARG A 1 107 ? -0.960 0.264 -7.910 1.00 97.44 107 ARG A CA 1
ATOM 847 C C . ARG A 1 107 ? 0.013 -0.499 -7.009 1.00 97.44 107 ARG A C 1
ATOM 849 O O . ARG A 1 107 ? 0.705 -1.384 -7.496 1.00 97.44 107 ARG A O 1
ATOM 856 N N . THR A 1 108 ? 0.022 -0.211 -5.710 1.00 98.12 108 THR A N 1
ATOM 857 C CA . THR A 1 108 ? 0.879 -0.883 -4.728 1.00 98.12 108 THR A CA 1
ATOM 858 C C . THR A 1 108 ? 0.655 -2.396 -4.729 1.00 98.12 108 THR A C 1
ATOM 860 O O . THR A 1 108 ? 1.622 -3.153 -4.730 1.00 98.12 108 THR A O 1
ATOM 863 N N . LEU A 1 109 ? -0.593 -2.873 -4.800 1.00 98.31 109 LEU A N 1
ATOM 864 C CA . LEU A 1 109 ? -0.867 -4.311 -4.876 1.00 98.31 109 LEU A CA 1
ATOM 865 C C . LEU A 1 109 ? -0.351 -4.934 -6.177 1.00 98.31 109 LEU A C 1
ATOM 867 O O . LEU A 1 109 ? 0.236 -6.015 -6.133 1.00 98.31 109 LEU A O 1
ATOM 871 N N . ARG A 1 110 ? -0.520 -4.261 -7.321 1.00 97.88 110 ARG A N 1
ATOM 872 C CA . ARG A 1 110 ? 0.031 -4.724 -8.605 1.00 97.88 110 ARG A CA 1
ATOM 873 C C . ARG A 1 110 ? 1.554 -4.760 -8.599 1.00 97.88 110 ARG A C 1
ATOM 875 O O . ARG A 1 110 ? 2.139 -5.694 -9.142 1.00 97.88 110 ARG A O 1
ATOM 882 N N . ASP A 1 111 ? 2.195 -3.768 -7.996 1.00 96.75 111 ASP A N 1
ATOM 883 C CA . ASP A 1 111 ? 3.649 -3.635 -8.008 1.00 96.75 111 ASP A CA 1
ATOM 884 C C . ASP A 1 111 ? 4.330 -4.551 -6.989 1.00 96.75 111 ASP A C 1
ATOM 886 O O . ASP A 1 111 ? 5.347 -5.149 -7.319 1.00 96.75 111 ASP A O 1
ATOM 890 N N . HIS A 1 112 ? 3.772 -4.720 -5.789 1.00 96.31 112 HIS A N 1
ATOM 891 C CA . HIS A 1 112 ? 4.415 -5.469 -4.700 1.00 96.31 112 HIS A CA 1
ATOM 892 C C . HIS A 1 112 ? 3.854 -6.883 -4.501 1.00 96.31 112 HIS A C 1
ATOM 894 O O . HIS A 1 112 ? 4.563 -7.760 -4.008 1.00 96.31 112 HIS A O 1
ATOM 900 N N . TYR A 1 113 ? 2.610 -7.142 -4.918 1.00 96.81 113 TYR A N 1
ATOM 901 C CA . TYR A 1 113 ? 1.924 -8.427 -4.733 1.00 96.81 113 TYR A CA 1
ATOM 902 C C . TYR A 1 113 ? 1.226 -8.943 -6.015 1.00 96.81 113 TYR A C 1
ATOM 904 O O . TYR A 1 113 ? 0.094 -9.423 -5.926 1.00 96.81 113 TYR A O 1
ATOM 912 N N . PRO A 1 114 ? 1.857 -8.909 -7.208 1.00 97.00 114 PRO A N 1
ATOM 913 C CA . PRO A 1 114 ? 1.217 -9.200 -8.491 1.00 97.00 114 PRO A CA 1
ATOM 914 C C . PRO A 1 114 ? 0.612 -10.602 -8.550 1.00 97.00 114 PRO A C 1
ATOM 916 O O . PRO A 1 114 ? -0.506 -10.751 -9.023 1.00 97.00 114 PRO A O 1
ATOM 919 N N . ASP A 1 115 ? 1.287 -11.625 -8.014 1.00 96.94 115 ASP A N 1
ATOM 920 C CA . ASP A 1 115 ? 0.754 -12.994 -8.013 1.00 96.94 115 ASP A CA 1
ATOM 921 C C . ASP A 1 115 ? -0.531 -13.116 -7.175 1.00 96.94 115 ASP A C 1
ATOM 923 O O . ASP A 1 115 ? -1.448 -13.863 -7.521 1.00 96.94 115 ASP A O 1
ATOM 927 N N . ALA A 1 116 ? -0.595 -12.424 -6.034 1.00 97.62 116 ALA A N 1
ATOM 928 C CA . ALA A 1 116 ? -1.794 -12.401 -5.204 1.00 97.62 116 ALA A CA 1
ATOM 929 C C . ALA A 1 116 ? -2.880 -11.541 -5.861 1.00 97.62 116 ALA A C 1
ATOM 931 O O . ALA A 1 116 ? -4.028 -11.972 -5.922 1.00 97.62 116 ALA A O 1
ATOM 932 N N . TYR A 1 117 ? -2.510 -10.391 -6.428 1.00 98.31 117 TYR A N 1
ATOM 933 C CA . TYR A 1 117 ? -3.409 -9.501 -7.158 1.00 98.31 117 TYR A CA 1
ATOM 934 C C . TYR A 1 117 ? -4.094 -10.196 -8.327 1.00 98.31 117 TYR A C 1
ATOM 936 O O . TYR A 1 117 ? -5.317 -10.183 -8.412 1.00 98.31 117 TYR A O 1
ATOM 944 N N . GLU A 1 118 ? -3.339 -10.871 -9.187 1.00 98.12 118 GLU A N 1
ATOM 945 C CA . GLU A 1 118 ? -3.869 -11.616 -10.330 1.00 98.12 118 GLU A CA 1
ATOM 946 C C . GLU A 1 118 ? -4.883 -12.680 -9.906 1.00 98.12 118 GLU A C 1
ATOM 948 O O . GLU A 1 118 ? -5.946 -12.803 -10.513 1.00 98.12 118 GLU A O 1
ATOM 953 N N . ARG A 1 119 ? -4.606 -13.407 -8.816 1.00 98.00 119 ARG A N 1
ATOM 954 C CA . ARG A 1 119 ? -5.523 -14.423 -8.279 1.00 98.00 119 ARG A CA 1
ATOM 955 C C . ARG A 1 119 ? -6.773 -13.819 -7.647 1.00 98.00 119 ARG A C 1
ATOM 957 O O . ARG A 1 119 ? -7.856 -14.357 -7.845 1.00 98.00 119 ARG A O 1
ATOM 964 N N . VAL A 1 120 ? -6.631 -12.734 -6.886 1.00 97.19 120 VAL A N 1
ATOM 965 C CA . VAL A 1 120 ? -7.757 -12.061 -6.216 1.00 97.19 120 VAL A CA 1
ATOM 966 C C . VAL A 1 120 ? -8.669 -11.378 -7.234 1.00 97.19 120 VAL A C 1
ATOM 968 O O . VAL A 1 120 ? -9.888 -11.459 -7.115 1.00 97.19 120 VAL A O 1
ATOM 971 N N . MET A 1 121 ? -8.086 -10.736 -8.246 1.00 96.69 121 MET A N 1
ATOM 972 C CA . MET A 1 121 ? -8.813 -9.960 -9.251 1.00 96.69 121 MET A CA 1
ATOM 973 C C . MET A 1 121 ? -9.221 -10.786 -10.478 1.00 96.69 121 MET A C 1
ATOM 975 O O . MET A 1 121 ? -10.043 -10.329 -11.269 1.00 96.69 121 MET A O 1
ATOM 979 N N . GLY A 1 122 ? -8.660 -11.985 -10.659 1.00 96.81 122 GLY A N 1
ATOM 980 C CA . GLY A 1 122 ? -8.916 -12.834 -11.826 1.00 96.81 122 GLY A CA 1
ATOM 981 C C . GLY A 1 122 ? -8.353 -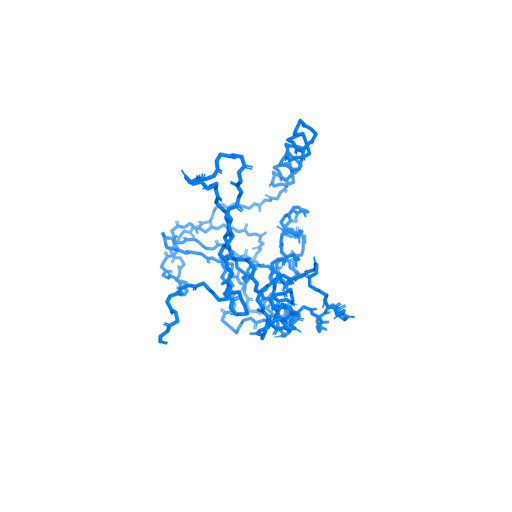12.257 -13.128 1.00 96.81 122 GLY A C 1
ATOM 982 O O . GLY A 1 122 ? -8.964 -12.409 -14.184 1.00 96.81 122 GLY A O 1
ATOM 983 N N . VAL A 1 123 ? -7.211 -11.570 -13.057 1.00 96.88 123 VAL A N 1
ATOM 984 C CA . VAL A 1 123 ? -6.553 -10.915 -14.202 1.00 96.88 123 VAL A CA 1
ATOM 985 C C . VAL A 1 123 ? -5.123 -11.417 -14.366 1.00 96.88 123 VAL A C 1
ATOM 987 O O . VAL A 1 123 ? -4.584 -12.049 -13.466 1.00 96.88 123 VAL A O 1
ATOM 990 N N . ILE A 1 124 ? -4.498 -11.120 -15.505 1.00 95.88 124 ILE A N 1
ATOM 991 C CA . ILE A 1 124 ? -3.060 -11.319 -15.724 1.00 95.88 124 ILE A CA 1
ATOM 992 C C . ILE A 1 124 ? -2.459 -9.950 -16.020 1.00 95.88 124 ILE A C 1
ATOM 994 O O . ILE A 1 124 ? -2.932 -9.258 -16.925 1.00 95.88 124 ILE A O 1
ATOM 998 N N . LEU A 1 125 ? -1.448 -9.557 -15.248 1.00 95.56 125 LEU A N 1
ATOM 999 C CA . LEU A 1 125 ? -0.766 -8.282 -15.411 1.00 95.56 125 LEU A CA 1
ATOM 1000 C C . LEU A 1 125 ? 0.327 -8.405 -16.477 1.00 95.56 125 LEU A C 1
ATOM 1002 O O . LEU A 1 125 ? 1.042 -9.405 -16.551 1.00 95.56 125 LEU A O 1
ATOM 1006 N N . ASN A 1 126 ? 0.482 -7.363 -17.287 1.00 93.56 126 ASN A N 1
ATOM 1007 C CA . ASN A 1 126 ? 1.638 -7.197 -18.168 1.00 93.56 126 ASN A CA 1
ATOM 1008 C C . ASN A 1 126 ? 2.678 -6.238 -17.550 1.00 93.56 126 ASN A C 1
ATOM 1010 O O . ASN A 1 126 ? 2.459 -5.692 -16.465 1.00 93.56 126 ASN A O 1
ATOM 1014 N N . GLY A 1 127 ? 3.808 -6.037 -18.239 1.00 89.56 127 GLY A N 1
ATOM 1015 C CA . GLY A 1 127 ? 4.871 -5.141 -17.770 1.00 89.56 127 GLY A CA 1
ATOM 1016 C C . GLY A 1 127 ? 4.404 -3.701 -17.545 1.00 89.56 127 GLY A C 1
ATOM 1017 O O . GLY A 1 127 ? 4.681 -3.114 -16.506 1.00 89.56 127 GLY A O 1
ATOM 1018 N N . ASP A 1 128 ? 3.564 -3.168 -18.432 1.00 92.06 128 ASP A N 1
ATOM 1019 C CA . ASP A 1 128 ? 3.048 -1.797 -18.311 1.00 92.06 128 ASP A CA 1
ATOM 1020 C C . ASP A 1 128 ? 2.132 -1.588 -17.086 1.00 92.06 128 ASP A C 1
ATOM 1022 O O . ASP A 1 128 ? 1.837 -0.455 -16.698 1.00 92.06 128 ASP A O 1
ATOM 1026 N N . GLN A 1 129 ? 1.644 -2.673 -16.480 1.00 93.25 129 GLN A N 1
ATOM 1027 C CA . GLN A 1 129 ? 0.699 -2.647 -15.364 1.00 93.25 129 GLN A CA 1
ATOM 1028 C C . GLN A 1 129 ? 1.328 -2.962 -14.005 1.00 93.25 129 GLN A C 1
ATOM 1030 O O . GLN A 1 129 ? 0.656 -2.745 -12.993 1.00 93.25 129 GLN A O 1
ATOM 1035 N N . SER A 1 130 ? 2.554 -3.483 -13.968 1.00 95.75 130 SER A N 1
ATOM 1036 C CA . SER A 1 130 ? 3.272 -3.821 -12.738 1.00 95.75 130 SER A CA 1
ATOM 1037 C C . SER A 1 130 ? 4.773 -3.748 -12.971 1.00 95.75 130 SER A C 1
ATOM 1039 O O . SER A 1 130 ? 5.306 -4.474 -13.809 1.00 95.75 130 SER A O 1
ATOM 1041 N N . HIS A 1 131 ? 5.481 -2.958 -12.168 1.00 91.75 131 HIS A N 1
ATOM 1042 C CA . HIS A 1 131 ? 6.937 -2.859 -12.260 1.00 91.75 131 HIS A CA 1
ATOM 1043 C C . HIS A 1 131 ? 7.633 -4.209 -12.005 1.00 91.75 131 HIS A C 1
ATOM 1045 O O . HIS A 1 131 ? 8.664 -4.504 -12.607 1.00 91.75 131 HIS A O 1
ATOM 1051 N N . MET A 1 132 ? 7.071 -5.080 -11.157 1.00 92.31 132 MET A N 1
ATOM 1052 C CA . MET A 1 132 ? 7.627 -6.427 -10.988 1.00 92.31 132 MET A CA 1
ATOM 1053 C C . MET A 1 132 ? 7.412 -7.310 -12.217 1.00 92.31 132 MET A C 1
ATOM 1055 O O . MET A 1 132 ? 8.314 -8.076 -12.565 1.00 92.31 132 MET A O 1
ATOM 1059 N N . ARG A 1 133 ? 6.268 -7.198 -12.904 1.00 94.19 133 ARG A N 1
ATOM 1060 C CA . ARG A 1 133 ? 6.059 -7.891 -14.184 1.00 94.19 133 ARG A CA 1
ATOM 1061 C C . ARG A 1 133 ? 6.956 -7.328 -15.280 1.00 94.19 133 ARG A C 1
ATOM 1063 O O . ARG A 1 133 ? 7.509 -8.112 -16.045 1.00 94.19 133 ARG A O 1
ATOM 1070 N N . ASP A 1 134 ? 7.162 -6.014 -15.312 1.00 93.88 134 ASP A N 1
ATOM 1071 C CA . ASP A 1 134 ? 8.082 -5.363 -16.249 1.00 93.88 134 ASP A CA 1
ATOM 1072 C C . ASP A 1 134 ? 9.504 -5.880 -16.048 1.00 93.88 134 ASP A C 1
ATOM 1074 O O . ASP A 1 134 ? 10.125 -6.390 -16.978 1.00 93.88 134 ASP A O 1
ATOM 1078 N N . ARG A 1 135 ? 9.976 -5.894 -14.796 1.00 89.50 135 ARG A N 1
ATOM 1079 C CA . ARG A 1 135 ? 11.277 -6.465 -14.443 1.00 89.50 135 ARG A CA 1
ATOM 1080 C C . ARG A 1 135 ? 11.399 -7.926 -14.879 1.00 89.50 135 ARG A C 1
ATOM 1082 O O . ARG A 1 135 ? 12.406 -8.290 -15.473 1.00 89.50 135 ARG A O 1
ATOM 1089 N N . GLN A 1 136 ? 10.386 -8.758 -14.630 1.00 90.38 136 GLN A N 1
ATOM 1090 C CA . GLN A 1 136 ? 10.377 -10.159 -15.075 1.00 90.38 136 GLN A CA 1
ATOM 1091 C C . GLN A 1 136 ? 10.426 -10.287 -16.602 1.00 90.38 136 GLN A C 1
ATOM 1093 O O . GLN A 1 136 ? 11.118 -11.155 -17.129 1.00 90.38 136 GLN A O 1
ATOM 1098 N N . GLN A 1 137 ? 9.712 -9.427 -17.327 1.00 91.50 137 GLN A N 1
ATOM 1099 C CA . GLN A 1 137 ? 9.761 -9.396 -18.783 1.00 91.50 137 GLN A CA 1
ATOM 1100 C C . GLN A 1 137 ? 11.133 -8.935 -19.283 1.00 91.50 137 GLN A C 1
ATOM 1102 O O . GLN A 1 137 ? 11.625 -9.467 -20.280 1.00 91.50 137 GLN A O 1
ATOM 1107 N N . PHE A 1 138 ? 11.759 -7.986 -18.589 1.00 90.62 138 PHE A N 1
ATOM 1108 C CA . PHE A 1 138 ? 13.072 -7.447 -18.918 1.00 90.62 138 PHE A CA 1
ATOM 1109 C C . PHE A 1 138 ? 14.185 -8.501 -18.822 1.00 90.62 138 PHE A C 1
ATOM 1111 O O . PHE A 1 138 ? 15.108 -8.479 -19.633 1.00 90.62 138 PHE A O 1
ATOM 1118 N N . GLU A 1 139 ? 14.054 -9.500 -17.940 1.00 89.75 139 GLU A N 1
ATOM 1119 C CA . GLU A 1 139 ? 14.992 -10.635 -17.831 1.00 89.75 139 GLU A CA 1
ATOM 1120 C C . GLU A 1 139 ? 15.178 -11.417 -19.146 1.00 89.75 139 GLU A C 1
ATOM 1122 O O . GLU A 1 139 ? 16.179 -12.116 -19.326 1.00 89.75 139 GLU A O 1
ATOM 1127 N N . ARG A 1 140 ? 14.264 -11.287 -20.121 1.00 91.25 140 ARG A N 1
ATOM 1128 C CA . ARG A 1 140 ? 14.454 -11.869 -21.463 1.00 91.25 140 ARG A CA 1
ATOM 1129 C C . ARG A 1 140 ? 15.701 -11.333 -22.175 1.00 91.25 140 ARG A C 1
ATOM 1131 O O . ARG A 1 140 ? 16.256 -12.039 -23.010 1.00 91.25 140 ARG A O 1
ATOM 1138 N N . TYR A 1 141 ? 16.145 -10.126 -21.820 1.00 91.69 141 TYR A N 1
ATOM 1139 C CA . TYR A 1 141 ? 17.312 -9.444 -22.382 1.00 91.69 141 TYR A CA 1
ATOM 1140 C C . TYR A 1 141 ? 18.613 -9.737 -21.624 1.00 91.69 141 TYR A C 1
ATOM 1142 O O . TYR A 1 141 ? 19.631 -9.108 -21.895 1.00 91.69 141 TYR A O 1
ATOM 1150 N N . ARG A 1 142 ? 18.628 -10.697 -20.687 1.00 91.75 142 ARG A N 1
ATOM 1151 C CA . ARG A 1 142 ? 19.803 -11.021 -19.850 1.00 91.75 142 ARG A CA 1
ATOM 1152 C C . ARG A 1 142 ? 21.100 -11.315 -20.620 1.00 91.75 142 ARG A C 1
ATOM 1154 O O . ARG A 1 142 ? 22.179 -11.186 -20.057 1.00 91.75 142 ARG A O 1
ATOM 1161 N N . ASN A 1 143 ? 20.991 -11.725 -21.884 1.00 92.88 143 ASN A N 1
ATOM 1162 C CA . ASN A 1 143 ? 22.121 -12.054 -22.758 1.00 92.88 143 ASN A CA 1
ATOM 1163 C C . ASN A 1 143 ? 22.360 -11.004 -23.860 1.00 92.88 143 ASN A C 1
ATOM 1165 O O . ASN A 1 143 ? 23.181 -11.237 -24.744 1.00 92.88 143 ASN A O 1
ATOM 1169 N N . ASP A 1 144 ? 21.662 -9.869 -23.813 1.00 94.56 144 ASP A N 1
ATOM 1170 C CA . ASP A 1 144 ? 21.776 -8.794 -24.794 1.00 94.56 144 ASP A CA 1
ATOM 1171 C C . ASP A 1 144 ? 22.563 -7.612 -24.215 1.00 94.56 144 ASP A C 1
ATOM 1173 O O . ASP A 1 144 ? 22.579 -7.380 -23.005 1.00 94.56 144 ASP A O 1
ATOM 1177 N N . TRP A 1 145 ? 23.230 -6.840 -25.076 1.00 94.56 145 TRP A N 1
ATOM 1178 C CA . TRP A 1 145 ? 23.885 -5.598 -24.661 1.00 94.56 145 TRP A CA 1
ATOM 1179 C C . TRP A 1 145 ? 22.840 -4.507 -24.436 1.00 94.56 145 TRP A C 1
ATOM 1181 O O . TRP A 1 145 ? 22.203 -4.037 -25.380 1.00 94.56 145 TRP A O 1
ATOM 1191 N N . VAL A 1 146 ? 22.695 -4.071 -23.188 1.00 94.12 146 VAL A N 1
ATOM 1192 C CA . VAL A 1 146 ? 21.747 -3.030 -22.786 1.00 94.12 146 VAL A CA 1
ATOM 1193 C C . VAL A 1 146 ? 22.520 -1.779 -22.396 1.00 94.12 146 VAL A C 1
ATOM 1195 O O . VAL A 1 146 ? 23.417 -1.827 -21.558 1.00 94.12 146 VAL A O 1
ATOM 1198 N N . VAL A 1 147 ? 22.148 -0.635 -22.973 1.00 93.75 147 VAL A N 1
ATOM 1199 C CA . VAL A 1 147 ? 22.691 0.669 -22.570 1.00 93.75 147 VAL A CA 1
ATOM 1200 C C . VAL A 1 147 ? 22.145 1.044 -21.191 1.00 93.75 147 VAL A C 1
ATOM 1202 O O . VAL A 1 147 ? 20.938 1.192 -21.020 1.00 93.75 147 VAL A O 1
ATOM 1205 N N . ILE A 1 148 ? 23.036 1.227 -20.217 1.00 92.00 148 ILE A N 1
ATOM 1206 C CA . ILE A 1 148 ? 22.691 1.560 -18.826 1.00 92.00 148 ILE A CA 1
ATOM 1207 C C . ILE A 1 148 ? 22.994 3.013 -18.456 1.00 92.00 148 ILE A C 1
ATOM 1209 O O . ILE A 1 148 ? 22.468 3.509 -17.462 1.00 92.00 148 ILE A O 1
ATOM 1213 N N . SER A 1 149 ? 23.831 3.696 -19.234 1.00 91.88 149 SER A N 1
ATOM 1214 C CA . SER A 1 149 ? 24.180 5.098 -19.019 1.00 91.88 149 SER A CA 1
ATOM 1215 C C . SER A 1 149 ? 24.472 5.785 -20.346 1.00 91.88 149 SER A C 1
ATOM 1217 O O . SER A 1 149 ? 24.975 5.157 -21.281 1.00 91.88 149 SER A O 1
ATOM 1219 N N . ALA A 1 150 ? 24.164 7.074 -20.413 1.00 92.94 150 ALA A N 1
ATOM 1220 C CA . ALA A 1 150 ? 24.499 7.948 -21.522 1.00 92.94 150 ALA A CA 1
ATOM 1221 C C . ALA A 1 150 ? 25.049 9.261 -20.958 1.00 92.94 150 ALA A C 1
ATOM 1223 O O . ALA A 1 150 ? 24.471 9.822 -20.026 1.00 92.94 150 ALA A O 1
ATOM 1224 N N . LEU A 1 151 ? 26.165 9.728 -21.506 1.00 92.56 151 LEU A N 1
ATOM 1225 C CA . LEU A 1 151 ? 26.884 10.914 -21.046 1.00 92.56 151 LEU A CA 1
ATOM 1226 C C . LEU A 1 151 ? 27.405 11.714 -22.239 1.00 92.56 151 LEU A C 1
ATOM 1228 O O . LEU A 1 151 ? 27.667 11.149 -23.298 1.00 92.56 151 LEU A O 1
ATOM 1232 N N . ASN A 1 152 ? 27.517 13.031 -22.084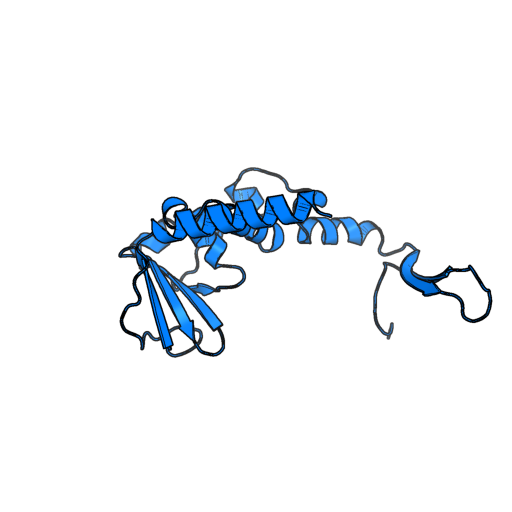 1.00 93.69 152 ASN A N 1
ATOM 1233 C CA . ASN A 1 152 ? 28.119 13.866 -23.123 1.00 93.69 152 ASN A CA 1
ATOM 1234 C C . ASN A 1 152 ? 29.600 13.510 -23.257 1.00 93.69 152 ASN A C 1
ATOM 1236 O O . ASN A 1 152 ? 30.270 13.312 -22.248 1.00 93.69 152 ASN A O 1
ATOM 1240 N N . SER A 1 153 ? 30.097 13.424 -24.488 1.00 89.19 153 SER A N 1
ATOM 1241 C CA . SER A 1 153 ? 31.508 13.135 -24.720 1.00 89.19 153 SER A CA 1
ATOM 1242 C C . SER A 1 153 ? 32.363 14.352 -24.381 1.00 89.19 153 SER A C 1
ATOM 1244 O O . SER A 1 153 ? 32.170 15.429 -24.946 1.00 89.19 153 SER A O 1
ATOM 1246 N N . ASP A 1 154 ? 33.359 14.156 -23.522 1.00 88.81 154 ASP A N 1
ATOM 1247 C CA . ASP A 1 154 ? 34.374 15.177 -23.233 1.00 88.81 154 ASP A CA 1
ATOM 1248 C C . ASP A 1 154 ? 35.388 15.329 -24.386 1.00 88.81 154 ASP A C 1
ATOM 1250 O O . ASP A 1 154 ? 36.096 16.332 -24.476 1.00 88.81 154 ASP A O 1
ATOM 1254 N N . HIS A 1 155 ? 35.457 14.345 -25.291 1.00 89.69 155 HIS A N 1
ATOM 1255 C CA . HIS A 1 155 ? 36.420 14.301 -26.397 1.00 89.69 155 HIS A CA 1
ATOM 1256 C C . HIS A 1 155 ? 35.810 14.693 -27.748 1.00 89.69 155 HIS A C 1
ATOM 1258 O O . HIS A 1 155 ? 36.527 15.140 -28.647 1.00 89.69 155 HIS A O 1
ATOM 1264 N N . HIS A 1 156 ? 34.495 14.535 -27.901 1.00 88.06 156 HIS A N 1
ATOM 1265 C CA . HIS A 1 156 ? 33.770 14.823 -29.132 1.00 88.06 156 HIS A CA 1
ATOM 1266 C C . HIS A 1 156 ? 32.607 15.787 -28.853 1.00 88.06 156 HIS A C 1
ATOM 1268 O O . HIS A 1 156 ? 31.533 15.345 -28.439 1.00 88.06 156 HIS A O 1
ATOM 1274 N N . PRO A 1 157 ? 32.792 17.101 -29.099 1.00 89.88 157 PRO A N 1
ATOM 1275 C CA . PRO A 1 157 ? 31.717 18.079 -28.972 1.00 89.88 157 PRO A CA 1
ATOM 1276 C C . PRO A 1 157 ? 30.475 17.632 -29.751 1.00 89.88 157 PRO A C 1
ATOM 1278 O O . PRO A 1 157 ? 30.596 17.134 -30.869 1.00 89.88 157 PRO A O 1
ATOM 1281 N N . ASP A 1 158 ? 29.300 17.794 -29.143 1.00 92.19 158 ASP A N 1
ATOM 1282 C CA . ASP A 1 158 ? 27.981 17.400 -29.667 1.00 92.19 158 ASP A CA 1
ATOM 1283 C C . ASP A 1 158 ? 27.699 15.882 -29.756 1.00 92.19 158 ASP A C 1
ATOM 1285 O O . ASP A 1 158 ? 26.662 15.478 -30.288 1.00 92.19 158 ASP A O 1
ATOM 1289 N N . PHE A 1 159 ? 28.563 15.023 -29.198 1.00 92.44 159 PHE A N 1
ATOM 1290 C CA . PHE A 1 159 ? 28.339 13.571 -29.140 1.00 92.44 159 PHE A CA 1
ATOM 1291 C C . PHE A 1 159 ? 27.919 13.076 -27.748 1.00 92.44 159 PHE A C 1
ATOM 1293 O O . PHE A 1 159 ? 28.255 13.657 -26.717 1.00 92.44 159 PHE A O 1
ATOM 1300 N N . VAL A 1 160 ? 27.211 11.939 -27.737 1.00 92.56 160 VAL A N 1
ATOM 1301 C CA . VAL A 1 160 ? 26.814 11.198 -26.529 1.00 92.56 160 VAL A CA 1
ATOM 1302 C C . VAL A 1 160 ? 27.498 9.834 -26.522 1.00 92.56 160 VAL A C 1
ATOM 1304 O O . VAL A 1 160 ? 27.266 9.008 -27.407 1.00 92.56 160 VAL A O 1
ATOM 1307 N N . GLU A 1 161 ? 28.299 9.584 -25.495 1.00 92.62 161 GLU A N 1
ATOM 1308 C CA . GLU A 1 161 ? 28.867 8.278 -25.180 1.00 92.62 161 GLU A CA 1
ATOM 1309 C C . GLU A 1 161 ? 27.844 7.430 -24.420 1.00 92.62 161 GLU A C 1
ATOM 1311 O O . GLU A 1 161 ? 27.016 7.937 -23.658 1.00 92.62 161 GLU A O 1
ATOM 1316 N N . ARG A 1 162 ? 27.869 6.116 -24.649 1.00 92.62 162 ARG A N 1
ATOM 1317 C CA . ARG A 1 162 ? 26.922 5.167 -24.055 1.00 92.62 162 ARG A CA 1
ATOM 1318 C C . ARG A 1 162 ? 27.684 4.023 -23.415 1.00 92.62 162 ARG A C 1
ATOM 1320 O O . ARG A 1 162 ? 28.512 3.395 -24.067 1.00 92.62 162 ARG A O 1
ATOM 1327 N N . ILE A 1 163 ? 27.354 3.724 -22.165 1.00 91.88 163 ILE A N 1
ATOM 1328 C CA . ILE A 1 163 ? 27.878 2.559 -21.455 1.00 91.88 163 ILE A CA 1
ATOM 1329 C C . ILE A 1 163 ? 26.825 1.465 -21.548 1.00 91.88 163 ILE A C 1
ATOM 1331 O O . ILE A 1 163 ? 25.685 1.665 -21.118 1.00 91.88 163 ILE A O 1
ATOM 1335 N N . ALA A 1 164 ? 27.205 0.322 -22.115 1.00 93.94 164 ALA A N 1
ATOM 1336 C CA . ALA A 1 164 ? 26.360 -0.858 -22.199 1.00 93.94 164 ALA A CA 1
ATOM 1337 C C . ALA A 1 164 ? 26.956 -2.013 -21.396 1.00 93.94 164 ALA A C 1
ATOM 1339 O O . ALA A 1 164 ? 28.168 -2.220 -21.399 1.00 93.94 164 ALA A O 1
ATOM 1340 N N . THR A 1 165 ? 26.092 -2.777 -20.737 1.00 93.81 165 THR A N 1
ATOM 1341 C CA . THR A 1 165 ? 26.451 -4.004 -20.025 1.00 93.81 165 THR A CA 1
ATOM 1342 C C . THR A 1 165 ? 25.572 -5.149 -20.506 1.00 93.81 165 THR A C 1
ATOM 1344 O O . THR A 1 165 ? 24.444 -4.940 -20.965 1.00 93.81 165 THR A O 1
ATOM 1347 N N . LEU A 1 166 ? 26.097 -6.373 -20.437 1.00 93.44 166 LEU A N 1
ATOM 1348 C CA . LEU A 1 166 ? 25.315 -7.563 -20.753 1.00 93.44 166 LEU A CA 1
ATOM 1349 C C . LEU A 1 166 ? 24.158 -7.683 -19.749 1.00 93.44 166 LEU A C 1
ATOM 1351 O O . LEU A 1 166 ? 24.372 -7.581 -18.540 1.00 93.44 166 LEU A O 1
ATOM 1355 N N . GLY A 1 167 ? 22.930 -7.814 -20.246 1.00 91.88 167 GLY A N 1
ATOM 1356 C CA . GLY A 1 167 ? 21.719 -7.879 -19.426 1.00 91.88 167 GLY A CA 1
ATOM 1357 C C . GLY A 1 167 ? 21.360 -6.590 -18.681 1.00 91.88 167 GLY A C 1
ATOM 1358 O O . GLY A 1 167 ? 20.412 -6.589 -17.902 1.00 91.88 167 GLY A O 1
ATOM 1359 N N . GLY A 1 168 ? 22.092 -5.490 -18.886 1.00 90.25 168 GLY A N 1
ATOM 1360 C CA . GLY A 1 168 ? 21.828 -4.215 -18.211 1.00 90.25 168 GLY A CA 1
ATOM 1361 C C . GLY A 1 168 ? 22.205 -4.187 -16.728 1.00 90.25 168 GLY A C 1
ATOM 1362 O O . GLY A 1 168 ? 21.720 -3.330 -15.987 1.00 90.25 168 GLY A O 1
ATOM 1363 N N . VAL A 1 169 ? 23.069 -5.104 -16.284 1.00 88.38 169 VAL A N 1
ATOM 1364 C CA . VAL A 1 169 ? 23.569 -5.160 -14.903 1.00 88.38 169 VAL A CA 1
ATOM 1365 C C . VAL A 1 169 ? 24.347 -3.880 -14.569 1.00 88.38 169 VAL A C 1
ATOM 1367 O O . VAL A 1 169 ? 25.191 -3.438 -15.352 1.00 88.38 169 VAL A O 1
ATOM 1370 N N . ARG A 1 170 ? 24.062 -3.275 -13.408 1.00 82.62 170 ARG A N 1
ATOM 1371 C CA . ARG A 1 170 ? 24.752 -2.084 -12.882 1.00 82.62 170 ARG A CA 1
ATOM 1372 C C . ARG A 1 170 ? 25.585 -2.468 -11.651 1.00 82.62 170 ARG A C 1
ATOM 1374 O O . ARG A 1 170 ? 25.036 -3.058 -10.726 1.00 82.62 170 ARG A O 1
ATOM 1381 N N . GLY A 1 171 ? 26.870 -2.102 -11.630 1.00 71.25 171 GLY A N 1
ATOM 1382 C CA . GLY A 1 171 ? 27.838 -2.450 -10.572 1.00 71.25 171 GLY A CA 1
ATOM 1383 C C . GLY A 1 171 ? 29.063 -3.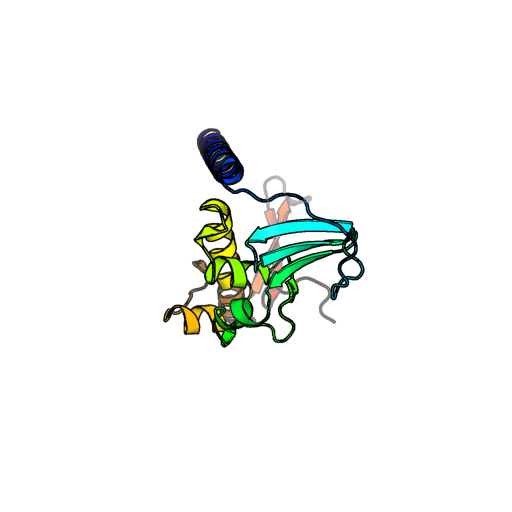192 -11.124 1.00 71.25 171 GLY A C 1
ATOM 1384 O O . GLY A 1 171 ? 29.078 -3.530 -12.307 1.00 71.25 171 GLY A O 1
ATOM 1385 N N . GLU A 1 172 ? 30.093 -3.422 -10.298 1.00 51.66 172 GLU A N 1
ATOM 1386 C CA . GLU A 1 172 ? 31.214 -4.291 -10.687 1.00 51.66 172 GLU A CA 1
ATOM 1387 C C . GLU A 1 172 ? 30.690 -5.711 -10.931 1.00 51.66 172 GLU A C 1
ATOM 1389 O O . GLU A 1 172 ? 30.111 -6.342 -10.044 1.00 51.66 172 GLU A O 1
ATOM 1394 N N . ALA A 1 173 ? 30.880 -6.204 -12.155 1.00 45.44 173 ALA A N 1
ATOM 1395 C CA . ALA A 1 173 ? 30.911 -7.635 -12.390 1.00 45.44 173 ALA A CA 1
ATOM 1396 C C . ALA A 1 173 ? 32.111 -8.174 -11.600 1.00 45.44 173 ALA A C 1
ATOM 1398 O O . ALA A 1 173 ? 33.226 -7.695 -11.810 1.00 45.44 173 ALA A O 1
ATOM 1399 N N . GLY A 1 174 ? 31.859 -9.080 -10.654 1.00 36.19 174 GLY A N 1
ATOM 1400 C CA . GLY A 1 174 ? 32.925 -9.782 -9.935 1.00 36.19 174 GLY A CA 1
ATOM 1401 C C . GLY A 1 174 ? 33.868 -10.530 -10.868 1.00 36.19 174 GLY A C 1
ATOM 1402 O O . GLY A 1 174 ? 33.430 -10.906 -11.982 1.00 36.19 174 GLY A O 1
#

Radius of gyration: 21.67 Å; chains: 1; bounding box: 52×39×53 Å

Organism: NCBI:txid754764

Secondary structure (DSSP, 8-state):
-HHHHHHHHHHHHHHHHHHHHS---EE----EETTEE-SEEEEEETTEEEEE-SS-EEEEE-HHHHTTS-TTT--TTSEEETTTTHHHHHHH-GGGS-HHHHHHHHHHHHHH-HHHHHHHHT----GGG-HHHHHHHHGGGTTSEEEEEEEE-SSSTT-EEEEEEETT--S---

Sequence (174 aa):
MAKIQDDIATEKAAHEAELRTLNRPTIRDGASTPWGMAQVSRQFADCVVLHSTASHGGLHLDENANTTVHTLYRNENGFYEEDCEWAKIAHAFPHLFTNYERRLADRTLRDHYPDAYERVMGVILNGDQSHMRDRQQFERYRNDWVVISALNSDHHPDFVERIATLGGVRGEAG

pLDDT: mean 92.53, std 9.46, range [36.19, 98.56]